Protein AF-A0A953HIX0-F1 (afdb_monomer)

Secondary structure (DSSP, 8-state):
--EEEEE-SSS----HHHHH--S---TT-EEEEESGGG-S-SS-TT-EEEEE-TTS-EEE--HHHH----

Nearest PDB structures (foldseek):
  8tyy-assembly1_B  TM=9.142E-01  e=1.346E-05  Ensifer aridi
  9gbk-assembly1_E  TM=5.037E-01  e=2.109E+00  Saccharomyces cerevisiae
  8t08-assembly1_E  TM=5.404E-01  e=2.580E+00  Saccharomyces cerevisiae S288C
  4v5o-assembly2_BR  TM=5.097E-01  e=4.724E+00  Tetrahymena thermophila
  8oix-assembly1_B  TM=5.138E-01  e=4.417E+00  Trichomonas vaginalis G3

Structure (mmCIF, N/CA/C/O backbone):
data_AF-A0A953HIX0-F1
#
_entry.id   AF-A0A953HIX0-F1
#
loop_
_atom_site.group_PDB
_atom_site.id
_atom_site.type_symbol
_atom_site.label_atom_id
_atom_site.label_alt_id
_atom_site.label_comp_id
_atom_site.label_asym_id
_atom_site.label_entity_id
_atom_site.label_seq_id
_atom_site.pdbx_PDB_ins_code
_atom_site.Cartn_x
_atom_site.Cartn_y
_atom_site.Cartn_z
_atom_site.occupancy
_atom_site.B_iso_or_equiv
_atom_site.auth_seq_id
_atom_site.auth_comp_id
_atom_site.auth_asym_id
_atom_site.auth_atom_id
_atom_site.pdbx_PDB_model_num
ATOM 1 N N . MET A 1 1 ? -6.435 -16.277 -3.416 1.00 73.19 1 MET A N 1
ATOM 2 C CA . MET A 1 1 ? -5.785 -14.951 -3.454 1.00 73.19 1 MET A CA 1
ATOM 3 C C . MET A 1 1 ? -4.527 -14.996 -2.599 1.00 73.19 1 MET A C 1
ATOM 5 O O . MET A 1 1 ? -4.552 -15.650 -1.563 1.00 73.19 1 MET A O 1
ATOM 9 N N . ARG A 1 2 ? -3.427 -14.381 -3.045 1.00 86.12 2 ARG A N 1
ATOM 10 C CA . ARG A 1 2 ? -2.206 -14.203 -2.244 1.00 86.12 2 ARG A CA 1
ATOM 11 C C . ARG A 1 2 ? -1.930 -12.706 -2.153 1.00 86.12 2 ARG A C 1
ATOM 13 O O . ARG A 1 2 ? -1.979 -12.034 -3.178 1.00 86.12 2 ARG A O 1
ATOM 20 N N . VAL A 1 3 ? -1.660 -12.222 -0.948 1.00 92.56 3 VAL A N 1
ATOM 21 C CA . VAL A 1 3 ? -1.425 -10.805 -0.663 1.00 92.56 3 VAL A CA 1
ATOM 22 C C . VAL A 1 3 ? -0.236 -10.671 0.285 1.00 92.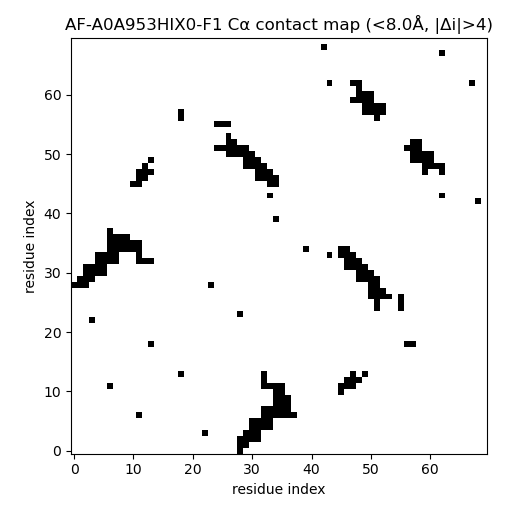56 3 VAL A C 1
ATOM 24 O O . VAL A 1 3 ? -0.082 -11.492 1.193 1.00 92.56 3 VAL A O 1
ATOM 27 N N . GLN A 1 4 ? 0.616 -9.677 0.056 1.00 94.81 4 GLN A N 1
ATOM 28 C CA . GLN A 1 4 ? 1.543 -9.158 1.058 1.00 94.81 4 GLN A CA 1
ATOM 29 C C . GLN A 1 4 ? 0.825 -8.061 1.825 1.00 94.81 4 GLN A C 1
ATOM 31 O O . GLN A 1 4 ? 0.255 -7.166 1.210 1.00 94.81 4 GLN A O 1
ATOM 36 N N . VAL A 1 5 ? 0.863 -8.120 3.152 1.00 95.62 5 VAL A N 1
ATOM 37 C CA . VAL A 1 5 ? 0.372 -7.028 3.991 1.00 95.62 5 VAL A CA 1
ATOM 38 C C . VAL A 1 5 ? 1.539 -6.506 4.807 1.00 95.62 5 VAL A C 1
ATOM 40 O O . VAL A 1 5 ? 2.194 -7.273 5.516 1.00 95.62 5 VAL A O 1
ATOM 43 N N . HIS A 1 6 ? 1.793 -5.208 4.717 1.00 97.25 6 HIS A N 1
ATOM 44 C CA . HIS A 1 6 ? 2.764 -4.523 5.561 1.00 97.25 6 HIS A CA 1
ATOM 45 C C . HIS A 1 6 ? 2.266 -3.135 5.937 1.00 97.25 6 HIS A C 1
ATOM 47 O O . HIS A 1 6 ? 1.229 -2.663 5.475 1.00 97.25 6 HIS A O 1
ATOM 53 N N . THR A 1 7 ? 2.995 -2.490 6.840 1.00 97.88 7 THR A N 1
ATOM 54 C CA . THR A 1 7 ? 2.591 -1.203 7.395 1.00 97.88 7 THR A CA 1
ATOM 55 C C . THR A 1 7 ? 3.646 -0.144 7.155 1.00 97.88 7 THR A C 1
ATOM 57 O O . THR A 1 7 ? 4.833 -0.405 7.365 1.00 97.88 7 THR A O 1
ATOM 60 N N . HIS A 1 8 ? 3.220 1.073 6.840 1.00 98.25 8 HIS A N 1
ATOM 61 C CA . HIS A 1 8 ? 4.087 2.249 6.860 1.00 98.25 8 HIS A CA 1
ATOM 62 C C . HIS A 1 8 ? 3.867 3.056 8.142 1.00 98.25 8 HIS A C 1
ATOM 64 O O . HIS A 1 8 ? 2.741 3.123 8.630 1.00 98.25 8 HIS A O 1
ATOM 70 N N . PRO A 1 9 ? 4.904 3.712 8.697 1.00 97.50 9 PRO A N 1
ATOM 71 C CA . PRO A 1 9 ? 4.752 4.530 9.902 1.00 97.50 9 PRO A CA 1
ATOM 72 C C . PRO A 1 9 ? 3.889 5.785 9.679 1.00 97.50 9 PRO A C 1
ATOM 74 O O . PRO A 1 9 ? 3.350 6.326 10.639 1.00 97.50 9 PRO A O 1
ATOM 77 N N . GLY A 1 10 ? 3.749 6.243 8.429 1.00 97.12 10 GLY A N 1
ATOM 78 C CA . GLY A 1 10 ? 2.965 7.417 8.037 1.00 97.12 10 GLY A CA 1
ATOM 79 C C . GLY A 1 10 ? 1.882 7.071 7.015 1.00 97.12 10 GLY A C 1
ATOM 80 O O . GLY A 1 10 ? 1.018 6.244 7.291 1.00 97.12 10 GLY A O 1
ATOM 81 N N . ALA A 1 11 ? 1.926 7.710 5.845 1.00 97.69 11 ALA A N 1
ATOM 82 C CA . ALA A 1 11 ? 1.000 7.443 4.745 1.00 97.69 11 ALA A CA 1
ATOM 83 C C . ALA A 1 11 ? 1.253 6.074 4.088 1.00 97.69 11 ALA A C 1
ATOM 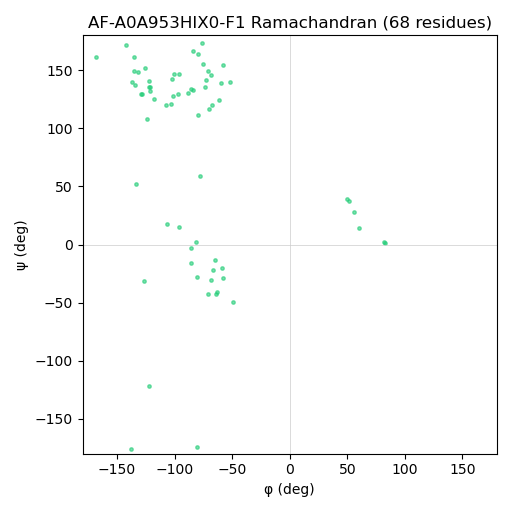85 O O . ALA A 1 11 ? 2.397 5.613 4.026 1.00 97.69 11 ALA A O 1
ATOM 86 N N . ALA A 1 12 ? 0.193 5.455 3.569 1.00 98.19 12 ALA A N 1
ATOM 87 C CA . ALA A 1 12 ? 0.283 4.255 2.750 1.00 98.19 12 ALA A CA 1
ATOM 88 C C . ALA A 1 12 ? 0.523 4.630 1.282 1.00 98.19 12 ALA A C 1
ATOM 90 O O . ALA A 1 12 ? -0.107 5.545 0.758 1.00 98.19 12 ALA A O 1
ATOM 91 N N . TYR A 1 13 ? 1.467 3.946 0.644 1.00 97.75 13 TYR A N 1
ATOM 92 C CA . TYR A 1 13 ? 1.806 4.070 -0.774 1.00 97.75 13 TYR A CA 1
ATOM 93 C C . TYR A 1 13 ? 2.736 2.913 -1.152 1.00 97.75 13 TYR A C 1
ATOM 95 O O . TYR A 1 13 ? 3.374 2.343 -0.266 1.00 97.75 13 TYR A O 1
ATOM 103 N N . HIS A 1 14 ? 2.868 2.601 -2.443 1.00 96.62 14 HIS A N 1
ATOM 104 C CA . HIS A 1 14 ? 3.928 1.706 -2.911 1.00 96.62 14 HIS A CA 1
ATOM 105 C C . HIS A 1 14 ? 5.244 2.476 -3.026 1.00 96.62 14 HIS A C 1
ATOM 107 O O . HIS A 1 14 ? 5.370 3.402 -3.833 1.00 96.62 14 HIS A O 1
ATOM 113 N N . SER A 1 15 ? 6.210 2.158 -2.169 1.00 96.94 15 SER A N 1
ATOM 114 C CA . SER A 1 15 ? 7.529 2.782 -2.209 1.00 96.94 15 SER A CA 1
ATOM 115 C C . SER A 1 15 ? 8.404 2.167 -3.302 1.00 96.94 15 SER A C 1
ATOM 117 O O . SER A 1 15 ? 8.173 1.053 -3.765 1.00 96.94 15 SER A O 1
ATOM 119 N N . ALA A 1 16 ? 9.491 2.857 -3.654 1.00 96.50 16 ALA A N 1
ATOM 120 C CA . ALA A 1 16 ? 10.490 2.307 -4.570 1.00 96.50 16 ALA A CA 1
ATOM 121 C C . ALA A 1 16 ? 11.096 0.980 -4.067 1.00 96.50 16 ALA A C 1
ATOM 123 O O . ALA A 1 16 ? 11.501 0.145 -4.871 1.00 96.50 16 ALA A O 1
ATOM 124 N N . THR A 1 17 ? 11.159 0.775 -2.746 1.00 96.19 17 THR A N 1
ATOM 125 C CA . THR A 1 17 ? 11.616 -0.488 -2.151 1.00 96.19 17 THR A CA 1
ATOM 126 C C . THR A 1 17 ? 10.592 -1.598 -2.364 1.00 96.19 17 THR A C 1
ATOM 128 O O . THR A 1 17 ? 10.983 -2.708 -2.720 1.00 96.19 17 THR A O 1
ATOM 131 N N . ASP A 1 18 ? 9.302 -1.298 -2.190 1.00 95.94 18 ASP A N 1
ATOM 132 C CA . ASP A 1 18 ? 8.223 -2.264 -2.422 1.00 95.94 18 ASP A CA 1
ATOM 133 C C . ASP A 1 18 ? 8.188 -2.693 -3.901 1.00 95.94 18 ASP A C 1
ATOM 135 O O . ASP A 1 18 ? 8.056 -3.878 -4.202 1.00 95.94 18 ASP A O 1
ATOM 139 N N . ASP A 1 19 ? 8.390 -1.744 -4.826 1.00 95.38 19 ASP A N 1
ATOM 140 C CA . ASP A 1 19 ? 8.481 -2.008 -6.270 1.00 95.38 19 ASP A CA 1
ATOM 141 C C . ASP A 1 19 ? 9.692 -2.874 -6.644 1.00 95.38 19 ASP A C 1
ATOM 143 O O . ASP A 1 19 ? 9.595 -3.757 -7.498 1.00 95.38 19 ASP A O 1
ATOM 147 N N . ALA A 1 20 ? 10.855 -2.598 -6.048 1.00 94.56 20 ALA A N 1
ATOM 148 C CA . ALA A 1 20 ? 12.112 -3.228 -6.440 1.00 94.56 20 ALA A CA 1
ATOM 149 C C . ALA A 1 20 ? 12.297 -4.635 -5.854 1.00 94.56 20 ALA A C 1
ATOM 151 O O . ALA A 1 20 ? 13.000 -5.454 -6.452 1.00 94.56 20 ALA A O 1
ATOM 152 N N . PHE A 1 21 ? 11.694 -4.917 -4.695 1.00 92.00 21 PHE A N 1
ATOM 153 C CA . PHE A 1 21 ? 11.945 -6.144 -3.936 1.00 92.00 21 PHE A CA 1
ATOM 154 C C . PHE A 1 21 ? 10.664 -6.840 -3.440 1.00 92.00 21 PHE A C 1
ATOM 156 O O . PHE A 1 21 ? 10.572 -7.161 -2.249 1.00 92.00 21 PHE A O 1
ATOM 163 N N . PRO A 1 22 ? 9.669 -7.117 -4.304 1.00 90.44 22 PRO A N 1
ATOM 164 C CA . PRO A 1 22 ? 8.498 -7.864 -3.874 1.00 90.44 22 PRO A CA 1
ATOM 165 C C . PRO A 1 22 ? 8.870 -9.317 -3.564 1.00 90.44 22 PRO A C 1
ATOM 167 O O . PRO A 1 22 ? 9.703 -9.931 -4.228 1.00 90.44 22 PRO A O 1
ATOM 170 N N . LEU A 1 23 ? 8.212 -9.910 -2.566 1.00 88.19 23 LEU A N 1
ATOM 171 C CA . LEU A 1 23 ? 8.456 -11.313 -2.213 1.00 88.19 23 LEU A CA 1
A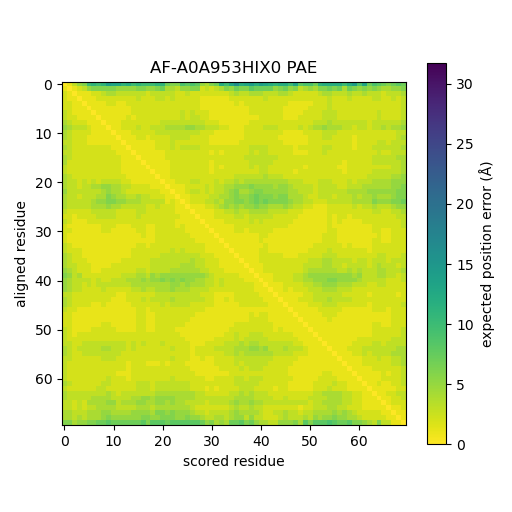TOM 172 C C . LEU A 1 23 ? 7.956 -12.280 -3.305 1.00 88.19 23 LEU A C 1
ATOM 174 O O . LEU A 1 23 ? 8.496 -13.372 -3.480 1.00 88.19 23 LEU A O 1
ATOM 178 N N . ILE A 1 24 ? 6.900 -11.890 -4.023 1.00 91.75 24 ILE A N 1
ATOM 179 C CA . ILE A 1 24 ? 6.269 -12.662 -5.097 1.00 91.75 24 ILE A CA 1
ATOM 180 C C . ILE A 1 24 ? 6.149 -11.760 -6.328 1.00 91.75 24 ILE A C 1
ATOM 182 O O . ILE A 1 24 ? 5.603 -10.672 -6.232 1.00 91.75 24 ILE A O 1
ATOM 186 N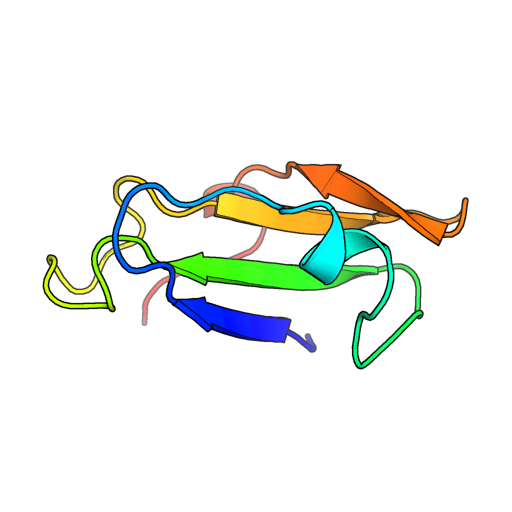 N . HIS A 1 25 ? 6.610 -12.241 -7.487 1.00 91.50 25 HIS A N 1
ATOM 187 C CA . HIS A 1 25 ? 6.627 -11.500 -8.761 1.00 91.50 25 HIS A CA 1
ATOM 188 C C . HIS A 1 25 ? 5.566 -11.983 -9.772 1.00 91.50 25 HIS A C 1
ATOM 190 O O . HIS A 1 25 ? 5.693 -11.776 -10.977 1.00 91.50 25 HIS A O 1
ATOM 196 N N . THR A 1 26 ? 4.550 -12.720 -9.323 1.00 94.25 26 THR A N 1
ATOM 197 C CA . THR A 1 26 ? 3.534 -13.301 -10.214 1.00 94.25 26 THR A CA 1
ATOM 198 C C . THR A 1 26 ? 2.436 -12.277 -10.524 1.00 94.25 26 THR A C 1
ATOM 200 O O . THR A 1 26 ? 1.922 -11.682 -9.577 1.00 94.25 26 THR A O 1
ATOM 203 N N . PRO A 1 27 ? 2.021 -12.102 -11.796 1.00 95.94 27 PRO A N 1
ATOM 204 C CA . PRO A 1 27 ? 0.867 -11.271 -12.132 1.00 95.94 27 PRO A CA 1
ATOM 205 C C . PRO A 1 27 ? -0.382 -11.649 -11.323 1.00 95.94 27 PRO A C 1
ATOM 207 O O . PRO A 1 27 ? -0.636 -12.833 -11.085 1.00 95.94 27 PRO A O 1
ATOM 210 N N . GLY A 1 28 ? -1.140 -10.646 -10.883 1.00 95.44 28 GLY A N 1
ATOM 211 C CA . GLY A 1 28 ? -2.276 -10.806 -9.972 1.00 95.44 28 GLY A CA 1
ATOM 212 C C . GLY A 1 28 ? -1.905 -10.889 -8.486 1.00 95.44 28 GLY A C 1
ATOM 213 O O . GLY A 1 28 ? -2.785 -11.078 -7.646 1.00 95.44 28 GLY A O 1
ATOM 214 N N . TYR A 1 29 ? -0.619 -10.791 -8.125 1.00 96.00 29 TYR A N 1
ATOM 215 C CA . TYR A 1 29 ? -0.207 -10.690 -6.724 1.00 96.00 29 TYR A CA 1
ATOM 216 C C . TYR A 1 29 ? -0.511 -9.302 -6.159 1.00 96.00 29 TYR A C 1
ATOM 218 O O . TYR A 1 29 ? -0.208 -8.298 -6.803 1.00 96.00 29 TYR A O 1
ATOM 226 N N . LEU A 1 30 ? -1.069 -9.262 -4.947 1.00 96.88 30 LEU A N 1
ATOM 227 C CA . LEU A 1 30 ? -1.476 -8.030 -4.275 1.00 96.88 30 LEU A CA 1
ATOM 228 C C . LEU A 1 30 ? -0.472 -7.603 -3.197 1.00 96.88 30 LEU A C 1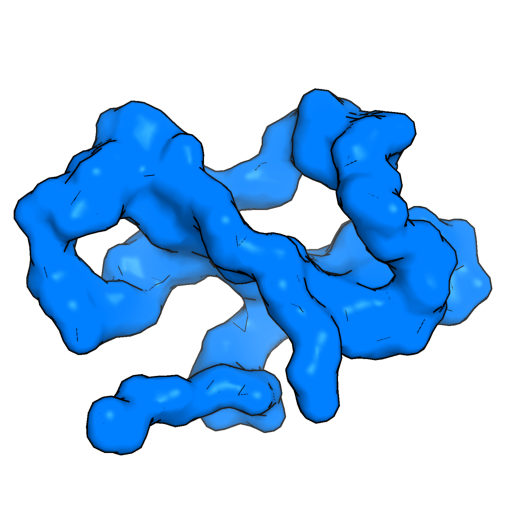
ATOM 230 O O . LEU A 1 30 ? 0.036 -8.439 -2.449 1.00 96.88 30 LEU A O 1
ATOM 234 N N . SER A 1 31 ? -0.259 -6.297 -3.074 1.00 97.44 31 SER A N 1
ATOM 235 C CA . SER A 1 31 ? 0.531 -5.634 -2.033 1.00 97.44 31 SER A CA 1
ATOM 236 C C . SER A 1 31 ? -0.349 -4.592 -1.342 1.00 97.44 31 SER A C 1
ATOM 238 O O . SER A 1 31 ? -0.720 -3.587 -1.951 1.00 97.44 31 SER A O 1
ATOM 240 N N . LEU A 1 32 ? -0.747 -4.870 -0.098 1.00 97.69 32 LEU A N 1
ATOM 241 C CA . LEU A 1 32 ? -1.590 -4.011 0.733 1.00 97.69 32 LEU A CA 1
ATOM 242 C C . LEU A 1 32 ? -0.730 -3.300 1.779 1.00 97.69 32 LEU A C 1
ATOM 244 O O . LEU A 1 32 ? -0.116 -3.939 2.637 1.00 97.69 32 LEU A O 1
ATOM 248 N N . VAL A 1 33 ? -0.758 -1.971 1.751 1.00 98.44 33 VAL A N 1
ATOM 249 C CA . VAL A 1 33 ? -0.053 -1.113 2.700 1.00 98.44 33 VAL A CA 1
ATOM 250 C C . VAL A 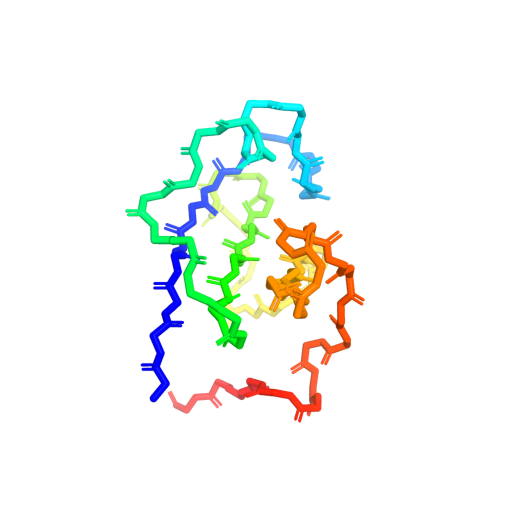1 33 ? -1.060 -0.474 3.646 1.00 98.44 33 VAL A C 1
ATOM 252 O O . VAL A 1 33 ? -1.941 0.275 3.221 1.00 98.44 33 VAL A O 1
ATOM 255 N N . ILE A 1 34 ? -0.912 -0.743 4.942 1.00 98.31 34 ILE A N 1
ATOM 256 C CA . ILE A 1 34 ? -1.709 -0.112 6.000 1.00 98.31 34 ILE A CA 1
ATOM 257 C C . ILE A 1 34 ? -0.916 1.065 6.597 1.00 98.31 34 ILE A C 1
ATOM 259 O O . ILE A 1 34 ? 0.255 0.904 6.963 1.00 98.31 34 ILE A O 1
ATOM 263 N N . PRO A 1 35 ? -1.502 2.266 6.714 1.00 98.31 35 PRO A N 1
ATOM 264 C CA . PRO A 1 35 ? -0.798 3.441 7.216 1.00 98.31 35 PRO A CA 1
ATOM 265 C C . PRO A 1 35 ? -0.629 3.408 8.743 1.00 98.31 35 PRO A C 1
ATOM 267 O O . PRO A 1 35 ? -1.205 2.576 9.451 1.00 98.31 35 PRO A O 1
ATOM 270 N N . ARG A 1 36 ? 0.131 4.378 9.265 1.00 97.56 36 ARG A N 1
ATOM 271 C CA . ARG A 1 36 ? 0.265 4.694 10.701 1.00 97.56 36 ARG A CA 1
ATOM 272 C C . ARG A 1 36 ? 0.615 3.483 11.569 1.00 97.56 36 ARG A C 1
ATOM 274 O O . ARG A 1 36 ? 0.103 3.344 12.679 1.00 97.56 36 ARG A O 1
ATOM 281 N N . PHE A 1 37 ? 1.451 2.586 11.056 1.00 97.19 37 PHE A N 1
ATOM 282 C CA . PHE A 1 37 ? 1.876 1.359 11.730 1.00 97.19 37 PHE A CA 1
ATOM 283 C C . PHE A 1 37 ? 0.696 0.547 12.301 1.00 97.19 37 PHE A C 1
ATOM 285 O O . PHE A 1 37 ? 0.761 0.046 13.421 1.00 97.19 37 PHE A O 1
ATOM 292 N N . ALA A 1 38 ? -0.412 0.485 11.549 1.00 96.38 38 ALA A N 1
ATOM 293 C CA . ALA A 1 38 ? -1.655 -0.190 11.935 1.00 96.38 38 ALA A CA 1
ATOM 294 C C . ALA A 1 38 ? -2.265 0.271 13.279 1.00 96.38 38 ALA A C 1
ATOM 296 O O . ALA A 1 38 ? -2.975 -0.483 13.936 1.00 96.38 38 ALA A O 1
ATOM 297 N N . THR A 1 39 ? -2.028 1.522 13.688 1.00 97.44 39 THR A N 1
ATOM 298 C CA . THR A 1 39 ? -2.646 2.119 14.895 1.00 97.44 39 THR A CA 1
ATOM 299 C C . THR A 1 39 ? -4.025 2.744 14.641 1.00 97.44 39 THR A C 1
ATOM 301 O O . THR A 1 39 ? -4.654 3.252 15.567 1.00 97.44 39 THR A O 1
ATOM 304 N N . GLY A 1 40 ? -4.484 2.743 13.386 1.00 94.00 40 GLY A N 1
ATOM 305 C CA . GLY A 1 40 ? -5.786 3.270 12.977 1.00 94.00 40 GLY A CA 1
ATOM 306 C C . GLY A 1 40 ? -6.957 2.311 13.238 1.00 94.00 40 GLY A C 1
ATOM 307 O O . GLY A 1 40 ? -6.775 1.257 13.848 1.00 94.00 40 GLY A O 1
ATOM 308 N N . PRO A 1 41 ? -8.168 2.671 12.776 1.00 94.38 41 PRO A N 1
ATOM 309 C CA . PRO A 1 41 ? -9.304 1.754 12.785 1.00 94.38 41 PRO A CA 1
ATOM 310 C C . PRO A 1 41 ? -8.994 0.471 12.000 1.00 94.38 41 PRO A C 1
ATOM 312 O O . PRO A 1 41 ? -8.163 0.464 11.092 1.00 94.38 41 PRO A O 1
ATOM 315 N N . ALA A 1 42 ? -9.686 -0.616 12.350 1.00 93.44 42 ALA A N 1
ATOM 316 C CA . ALA A 1 42 ? -9.621 -1.888 11.632 1.00 93.44 42 ALA A CA 1
ATOM 317 C C . ALA A 1 42 ? -10.457 -1.825 10.341 1.00 93.44 42 ALA A C 1
ATOM 319 O O . ALA A 1 42 ? -11.420 -2.568 10.168 1.00 93.44 42 ALA A O 1
ATOM 320 N N . ASP A 1 43 ? -10.111 -0.880 9.471 1.00 94.81 43 ASP A N 1
ATOM 321 C CA . ASP A 1 43 ? -10.713 -0.671 8.163 1.00 94.81 43 ASP A CA 1
ATOM 322 C C . ASP A 1 43 ? -9.639 -0.375 7.097 1.00 94.81 43 ASP A C 1
ATOM 324 O O . ASP A 1 43 ? -8.436 -0.458 7.354 1.00 94.81 43 ASP A O 1
ATOM 328 N N . PHE A 1 44 ? -10.074 -0.076 5.872 1.00 96.31 44 PHE A N 1
ATOM 329 C CA . PHE A 1 44 ? -9.184 0.274 4.762 1.00 96.31 44 PHE A CA 1
ATOM 330 C C . PHE A 1 44 ? -9.014 1.788 4.569 1.00 96.31 44 PHE A C 1
ATOM 332 O O . PHE A 1 44 ? -8.537 2.227 3.522 1.00 96.31 44 PHE A O 1
ATOM 339 N N . THR A 1 45 ? -9.398 2.607 5.550 1.00 96.00 45 THR A N 1
ATOM 340 C CA . THR A 1 45 ? -9.258 4.062 5.464 1.00 96.00 45 THR A CA 1
ATOM 341 C C . THR A 1 45 ? -7.783 4.438 5.333 1.00 96.00 45 THR A C 1
ATOM 343 O O . THR A 1 45 ? -6.954 4.079 6.172 1.00 96.00 45 THR A O 1
ATOM 346 N N . ASP A 1 46 ? -7.463 5.190 4.278 1.00 96.94 46 ASP A N 1
ATOM 347 C CA . ASP A 1 46 ? -6.105 5.592 3.889 1.00 96.94 46 ASP A CA 1
ATOM 348 C C . ASP A 1 46 ? -5.147 4.425 3.573 1.00 96.94 46 ASP A C 1
ATOM 350 O O . ASP A 1 46 ? -3.931 4.630 3.534 1.00 96.94 46 ASP A O 1
ATOM 354 N N . ALA A 1 47 ? -5.655 3.204 3.382 1.00 98.19 47 ALA A N 1
ATOM 355 C CA . ALA A 1 47 ? -4.851 2.084 2.909 1.00 98.19 47 ALA A CA 1
ATOM 356 C C . ALA A 1 47 ? -4.567 2.212 1.409 1.00 98.19 47 ALA A C 1
ATOM 358 O O . ALA A 1 47 ? -5.319 2.835 0.661 1.00 98.19 47 ALA A O 1
ATOM 359 N N . PHE A 1 48 ? -3.479 1.586 0.971 1.00 98.38 48 PHE A N 1
ATOM 360 C CA . PHE A 1 48 ? -3.076 1.552 -0.430 1.00 98.38 48 PHE A CA 1
ATOM 361 C C . PHE A 1 48 ? -2.964 0.102 -0.892 1.00 98.38 48 PHE A C 1
ATOM 363 O O . PHE A 1 48 ? -2.387 -0.725 -0.185 1.00 98.38 48 PHE A O 1
ATOM 370 N N . LEU A 1 49 ? -3.481 -0.205 -2.079 1.00 98.31 49 LEU A N 1
ATOM 371 C CA . LEU A 1 49 ? -3.418 -1.540 -2.662 1.00 98.31 49 LEU A CA 1
ATOM 372 C C . LEU A 1 49 ? -2.860 -1.463 -4.076 1.00 98.31 49 LEU A C 1
ATOM 374 O O . LEU A 1 49 ? -3.351 -0.702 -4.904 1.00 98.31 49 LEU A O 1
ATOM 378 N N . ALA A 1 50 ? -1.859 -2.291 -4.357 1.00 97.75 50 ALA A N 1
ATOM 379 C CA . ALA A 1 50 ? -1.356 -2.482 -5.707 1.00 97.75 50 ALA A CA 1
ATOM 380 C C . ALA A 1 50 ? -1.347 -3.949 -6.125 1.00 97.75 50 ALA A C 1
ATOM 382 O O . ALA A 1 50 ? -1.193 -4.852 -5.306 1.00 97.75 50 ALA A O 1
ATOM 383 N N . GLU A 1 51 ? -1.467 -4.163 -7.430 1.00 97.56 51 GLU A N 1
ATOM 384 C CA . GLU A 1 51 ? -1.430 -5.466 -8.079 1.00 97.56 51 GLU A CA 1
ATOM 385 C C . GLU A 1 51 ? -0.297 -5.523 -9.108 1.00 97.56 51 GLU A C 1
ATOM 387 O O . GLU A 1 51 ? -0.143 -4.603 -9.919 1.00 97.56 51 GLU A O 1
ATOM 392 N N . ILE A 1 52 ? 0.460 -6.625 -9.123 1.00 96.75 52 ILE A N 1
ATOM 393 C CA . ILE A 1 52 ? 1.434 -6.905 -10.185 1.00 96.75 52 ILE A CA 1
ATOM 394 C C . ILE A 1 52 ? 0.702 -7.166 -11.499 1.00 96.75 52 ILE A C 1
ATOM 396 O O . ILE A 1 52 ? -0.059 -8.124 -11.630 1.00 96.75 52 ILE A O 1
ATOM 400 N N . GLN A 1 53 ? 0.991 -6.348 -12.499 1.00 96.81 53 GLN A N 1
ATOM 401 C CA . GLN A 1 53 ? 0.449 -6.462 -13.844 1.00 96.81 53 GLN A CA 1
ATOM 402 C C . GLN A 1 53 ? 1.253 -7.469 -14.694 1.00 96.81 53 GLN A C 1
ATOM 404 O O . GLN A 1 53 ? 2.365 -7.855 -14.325 1.00 96.81 53 GLN A O 1
ATOM 409 N N . PRO A 1 54 ? 0.744 -7.900 -15.867 1.00 96.94 54 PRO A N 1
ATOM 410 C CA . PRO A 1 54 ? 1.476 -8.800 -16.766 1.00 96.94 54 PRO A CA 1
ATOM 411 C C . PRO A 1 54 ? 2.834 -8.275 -17.257 1.00 96.94 54 PRO A C 1
ATOM 413 O O . PRO A 1 54 ? 3.671 -9.069 -17.677 1.00 96.94 54 PRO A O 1
ATOM 416 N N . ASP A 1 55 ? 3.064 -6.959 -17.205 1.00 96.19 55 ASP A N 1
ATOM 417 C CA . ASP A 1 55 ? 4.356 -6.330 -17.512 1.00 96.19 55 ASP A CA 1
ATOM 418 C C . ASP A 1 55 ? 5.351 -6.368 -16.331 1.00 96.19 55 ASP A C 1
ATOM 420 O O . 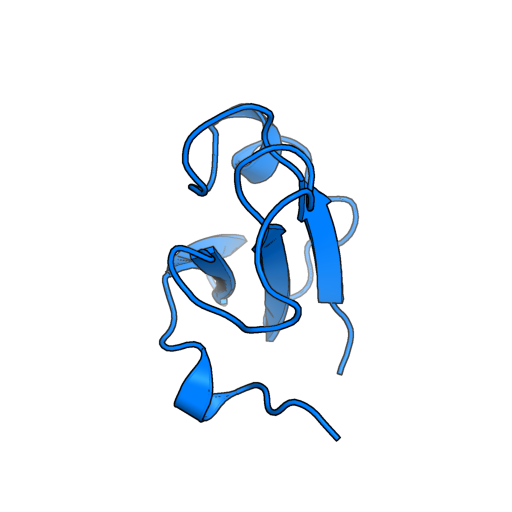ASP A 1 55 ? 6.466 -5.857 -16.440 1.00 96.19 55 ASP A O 1
ATOM 424 N N . GLY A 1 56 ? 4.956 -6.981 -15.211 1.00 94.56 56 GLY A N 1
ATOM 425 C CA . GLY A 1 56 ? 5.754 -7.126 -13.997 1.00 94.56 56 GLY A CA 1
ATOM 426 C C . GLY A 1 56 ? 5.746 -5.901 -13.084 1.00 94.56 56 GLY A C 1
ATOM 427 O O . GLY A 1 56 ? 6.432 -5.921 -12.064 1.00 94.56 56 GLY A O 1
ATOM 428 N N . ARG A 1 57 ? 4.999 -4.841 -13.415 1.00 95.62 57 ARG A N 1
ATOM 429 C CA . ARG A 1 57 ? 4.938 -3.613 -12.613 1.00 95.62 57 ARG A CA 1
ATOM 430 C C . ARG A 1 57 ? 3.736 -3.625 -11.683 1.00 95.62 57 ARG A C 1
ATOM 432 O O . ARG A 1 57 ? 2.670 -4.120 -12.039 1.00 95.62 57 ARG A O 1
ATOM 439 N N . PHE A 1 58 ? 3.887 -3.018 -10.513 1.00 96.94 58 PHE A N 1
ATOM 440 C CA . PHE A 1 58 ? 2.749 -2.739 -9.651 1.00 96.94 58 PHE A CA 1
ATOM 441 C C . PHE A 1 58 ? 1.904 -1.601 -10.213 1.00 96.94 58 PHE A C 1
ATOM 443 O O . PHE A 1 58 ? 2.414 -0.611 -10.746 1.00 96.94 58 PHE A O 1
ATOM 450 N N . ARG A 1 59 ? 0.590 -1.745 -10.066 1.00 97.56 59 ARG A N 1
ATOM 451 C CA . ARG A 1 59 ? -0.382 -0.697 -10.349 1.00 97.56 59 ARG A CA 1
ATOM 452 C C . ARG A 1 59 ? -1.389 -0.626 -9.218 1.00 97.56 59 ARG A C 1
ATOM 454 O O . ARG A 1 59 ? -1.846 -1.662 -8.749 1.00 97.56 59 ARG A O 1
ATOM 461 N N . GLU A 1 60 ? -1.719 0.591 -8.805 1.00 98.06 60 GLU A N 1
ATOM 462 C CA . GLU A 1 60 ? -2.769 0.827 -7.820 1.00 98.06 60 GLU A CA 1
ATOM 463 C C . GLU A 1 60 ? -4.114 0.283 -8.318 1.00 98.06 60 GLU A C 1
ATOM 465 O O . GLU A 1 60 ? -4.450 0.424 -9.500 1.00 98.06 60 GLU A O 1
ATOM 470 N N . VAL A 1 61 ? -4.857 -0.346 -7.411 1.00 97.44 61 VAL A N 1
ATOM 471 C CA . VAL A 1 61 ? -6.195 -0.886 -7.654 1.00 97.44 61 VAL A CA 1
ATOM 472 C C . VAL A 1 61 ? -7.129 -0.530 -6.500 1.00 97.44 61 VAL A C 1
ATOM 474 O O . VAL A 1 61 ? -6.715 -0.439 -5.344 1.00 97.44 61 VAL A O 1
ATOM 477 N N . ASP A 1 62 ? -8.412 -0.364 -6.814 1.00 96.94 62 ASP A N 1
ATOM 478 C CA . ASP A 1 62 ? -9.423 0.013 -5.829 1.00 96.94 62 ASP A CA 1
ATOM 479 C C . ASP A 1 62 ? -9.698 -1.140 -4.857 1.00 96.94 62 ASP A C 1
ATOM 481 O O . ASP A 1 62 ? -10.231 -2.184 -5.245 1.00 96.94 62 ASP A O 1
ATOM 485 N N . ILE A 1 63 ? -9.406 -0.930 -3.571 1.00 96.88 63 ILE A N 1
ATOM 486 C CA . ILE A 1 63 ? -9.583 -1.935 -2.508 1.00 96.88 63 ILE A CA 1
ATOM 487 C C . ILE A 1 63 ? -10.973 -2.594 -2.526 1.00 96.88 63 ILE A C 1
ATOM 489 O O . ILE A 1 63 ? -11.016 -3.824 -2.547 1.00 96.88 63 ILE A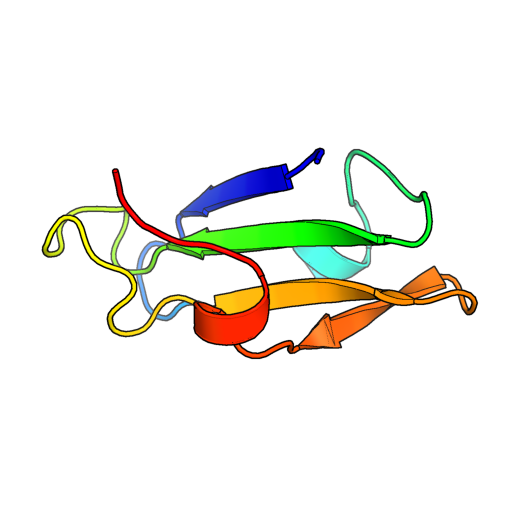 O 1
ATOM 493 N N . PRO A 1 64 ? -12.102 -1.854 -2.593 1.00 94.44 64 PRO A N 1
ATOM 494 C CA . PRO A 1 64 ? -13.435 -2.461 -2.521 1.00 94.44 64 PRO A CA 1
ATOM 495 C C . PRO A 1 64 ? -13.776 -3.379 -3.701 1.00 94.44 64 PRO A C 1
ATOM 497 O O . PRO A 1 64 ? -14.769 -4.098 -3.653 1.00 94.44 64 PRO A O 1
ATOM 500 N N . THR A 1 65 ? -12.989 -3.340 -4.780 1.00 94.12 65 THR A N 1
ATOM 501 C CA . THR A 1 65 ? -13.189 -4.215 -5.944 1.00 94.12 65 THR A CA 1
ATOM 502 C C . THR A 1 65 ? -12.507 -5.574 -5.785 1.00 94.12 65 THR A C 1
ATOM 504 O O . THR A 1 65 ? -12.833 -6.504 -6.522 1.00 94.12 65 THR A O 1
ATOM 507 N N . VAL A 1 66 ? -11.580 -5.701 -4.824 1.00 93.62 66 VAL A N 1
ATOM 508 C CA . VAL A 1 66 ? -10.701 -6.873 -4.673 1.00 93.62 66 VAL A CA 1
ATOM 509 C C . VAL A 1 66 ? -10.742 -7.474 -3.264 1.00 93.62 66 VAL A C 1
ATOM 511 O O . VAL A 1 66 ? -10.564 -8.683 -3.114 1.00 93.62 66 VAL A O 1
ATOM 514 N N . LEU A 1 67 ? -10.968 -6.656 -2.230 1.00 93.44 67 LEU A N 1
ATOM 515 C CA . LEU A 1 67 ? -10.909 -7.044 -0.821 1.00 93.44 67 LEU A CA 1
ATOM 516 C C . LEU A 1 67 ? -12.138 -6.562 -0.042 1.00 93.44 67 LEU A C 1
ATOM 518 O O . LEU A 1 67 ? -12.670 -5.481 -0.283 1.00 93.44 67 LEU A O 1
ATOM 522 N N . GLU A 1 68 ? -12.513 -7.343 0.967 1.00 92.69 68 GLU A N 1
ATOM 523 C CA . GLU A 1 68 ? -13.509 -6.990 1.977 1.00 92.69 68 GLU A CA 1
ATOM 524 C C . GLU A 1 68 ? -13.011 -7.377 3.378 1.00 92.69 68 GLU A C 1
ATOM 526 O O . GLU A 1 68 ? -12.084 -8.178 3.523 1.00 92.69 68 GLU A O 1
ATOM 531 N N . ILE A 1 69 ? -13.622 -6.786 4.405 1.00 89.81 69 ILE A N 1
ATOM 532 C CA . ILE A 1 69 ? -13.382 -7.123 5.813 1.00 89.81 69 ILE A CA 1
ATOM 533 C C . ILE A 1 69 ? -14.544 -7.997 6.274 1.00 89.81 69 ILE A C 1
ATOM 535 O O . ILE A 1 69 ? -15.699 -7.613 6.087 1.00 89.81 69 ILE A O 1
ATOM 539 N N . VAL A 1 70 ? -14.227 -9.153 6.863 1.00 86.38 70 VAL A N 1
ATOM 540 C CA . VAL A 1 70 ? -15.189 -10.179 7.301 1.00 86.38 70 VAL A CA 1
ATOM 541 C C . VAL A 1 70 ? -15.118 -10.399 8.802 1.00 86.38 70 VAL A C 1
ATOM 543 O O . VAL A 1 70 ? -13.985 -10.383 9.337 1.00 86.38 70 VAL A O 1
#

Solvent-accessible surface area (backbone atoms only — not comparable to full-atom values): 4348 Å² total; per-residue (Å²): 141,61,71,49,78,49,62,29,78,51,76,34,63,88,46,75,64,56,73,74,62,55,96,66,86,52,60,72,33,34,43,38,24,34,25,43,60,66,72,62,76,101,64,70,81,68,44,30,36,28,31,25,35,91,88,67,46,74,41,81,50,66,54,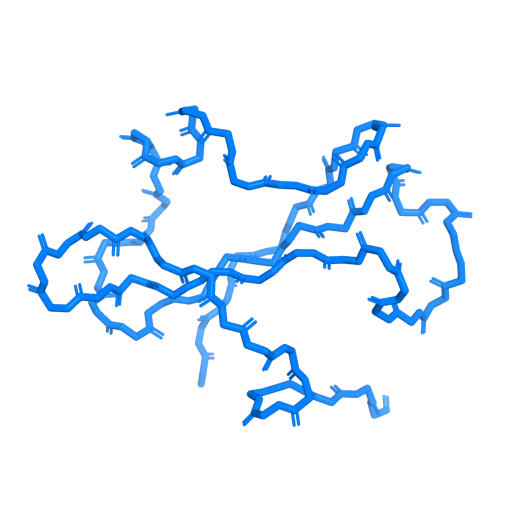82,82,80,54,84,90,130

Foldseek 3Di:
DAEAEDEDLAAADCDPCCFVDPPDQDFQYKYKYHYNRPPDPPDCVRIWMWTQHPVSGTDTDDCVVPDDDD

pLDDT: mean 95.26, std 3.8, range [73.19, 98.44]

Sequence (70 aa):
MRVQVHTHPGAAYHSATDDAFPLIHTPGYLSLVIPRFATGPADFTDAFLAEIQPDGRFREVDIPTVLEIV

Mean predicted aligned error: 2.42 Å

Radius of gyration: 11.62 Å; Cα contacts (8 Å, |Δi|>4): 115; chains: 1; bounding box: 27×22×32 Å